Protein AF-A0A3L7VA57-F1 (afdb_monomer_lite)

Radius of gyration: 26.81 Å; chains: 1; bounding box: 32×78×50 Å

Structure (mmCIF, N/CA/C/O backbone):
data_AF-A0A3L7VA57-F1
#
_entry.id   AF-A0A3L7VA57-F1
#
loop_
_atom_site.group_PDB
_atom_site.id
_atom_site.type_symbol
_atom_site.label_atom_id
_atom_site.label_alt_id
_atom_site.label_comp_id
_atom_site.label_asym_id
_atom_site.label_entity_id
_atom_site.label_seq_id
_atom_site.pdbx_PDB_ins_code
_atom_site.Cartn_x
_atom_site.Cartn_y
_atom_site.Cartn_z
_atom_site.occupancy
_atom_site.B_iso_or_equiv
_atom_site.auth_seq_id
_atom_site.auth_comp_id
_atom_site.auth_asym_id
_atom_site.auth_atom_id
_atom_site.pdbx_PDB_model_num
ATOM 1 N N . MET A 1 1 ? 10.067 59.035 34.152 1.00 51.97 1 MET A N 1
ATOM 2 C CA . MET A 1 1 ? 8.755 58.354 34.160 1.00 51.97 1 MET A CA 1
ATOM 3 C C . MET A 1 1 ? 8.413 57.848 32.750 1.00 51.97 1 MET A C 1
ATOM 5 O O . MET A 1 1 ? 7.316 58.067 32.278 1.00 51.97 1 MET A O 1
ATOM 9 N N . LEU A 1 2 ? 9.388 57.239 32.056 1.00 53.53 2 LEU A N 1
ATOM 10 C CA . LEU A 1 2 ? 9.280 56.763 30.660 1.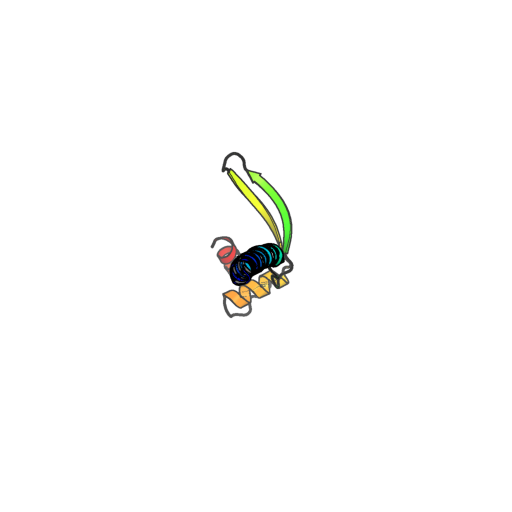00 53.53 2 LEU A CA 1
ATOM 11 C C . LEU A 1 2 ? 10.021 55.423 30.447 1.00 53.53 2 LEU A C 1
ATOM 13 O O . LEU A 1 2 ? 10.070 54.919 29.333 1.00 53.53 2 LEU A O 1
ATOM 17 N N . SER A 1 3 ? 10.643 54.857 31.494 1.00 55.38 3 SER A N 1
ATOM 18 C CA . SER A 1 3 ? 11.411 53.604 31.399 1.00 55.38 3 SER A CA 1
ATOM 19 C C . SER A 1 3 ? 10.627 52.366 31.835 1.00 55.38 3 SER A C 1
ATOM 21 O O . SER A 1 3 ? 11.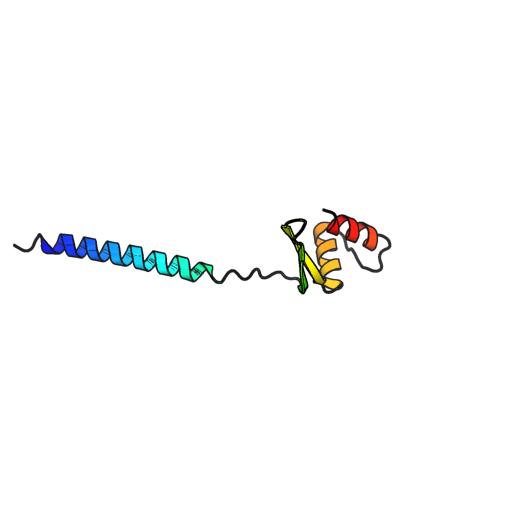188 51.279 31.806 1.00 55.38 3 SER A O 1
ATOM 23 N N . ASP A 1 4 ? 9.381 52.534 32.282 1.00 57.03 4 ASP A N 1
ATOM 24 C CA . ASP A 1 4 ? 8.566 51.442 32.828 1.00 57.03 4 ASP A CA 1
ATOM 25 C C . ASP A 1 4 ? 7.671 50.830 31.733 1.00 57.03 4 ASP A C 1
ATOM 27 O O . ASP A 1 4 ? 7.672 49.617 31.528 1.00 57.03 4 ASP A O 1
ATOM 31 N N . GLU A 1 5 ? 7.050 51.672 30.895 1.00 55.66 5 GLU A N 1
ATOM 32 C CA . GLU A 1 5 ? 6.171 51.247 29.788 1.00 55.66 5 GLU A CA 1
ATOM 33 C C . GLU A 1 5 ? 6.897 50.467 28.675 1.00 55.66 5 GLU A C 1
ATOM 35 O O . GLU A 1 5 ? 6.301 49.626 28.002 1.00 55.66 5 GLU A O 1
ATOM 40 N N . SER A 1 6 ? 8.200 50.694 28.471 1.00 56.66 6 SER A N 1
ATOM 41 C CA . SER A 1 6 ? 8.965 49.997 27.425 1.00 56.66 6 SER A CA 1
ATOM 42 C C . SER A 1 6 ? 9.197 48.516 27.741 1.00 56.66 6 SER A C 1
ATOM 44 O O . SER A 1 6 ? 9.324 47.704 26.823 1.00 56.66 6 SER A O 1
ATOM 46 N N . SER A 1 7 ? 9.211 48.149 29.026 1.00 57.38 7 SER A N 1
ATOM 47 C CA . SER A 1 7 ? 9.399 46.768 29.480 1.00 57.38 7 SER A CA 1
ATOM 48 C C . SER A 1 7 ? 8.124 45.924 29.338 1.00 57.38 7 SER A C 1
ATOM 50 O O . SER A 1 7 ? 8.192 44.757 28.943 1.00 57.38 7 SER A O 1
ATOM 52 N N . GLU A 1 8 ? 6.954 46.533 29.545 1.00 59.03 8 GLU A N 1
ATOM 53 C CA . GLU A 1 8 ? 5.651 45.878 29.390 1.00 59.03 8 GLU A CA 1
ATOM 54 C C . GLU A 1 8 ? 5.306 45.623 27.917 1.00 59.03 8 GLU A C 1
ATOM 56 O O . GLU A 1 8 ? 4.868 44.526 27.555 1.00 59.03 8 GLU A O 1
ATOM 61 N N . ILE A 1 9 ? 5.586 46.592 27.037 1.00 59.19 9 ILE A N 1
ATOM 62 C CA . ILE A 1 9 ? 5.352 46.457 25.590 1.00 59.19 9 ILE A CA 1
ATOM 63 C C . ILE A 1 9 ? 6.223 45.341 24.995 1.00 59.19 9 ILE A C 1
ATOM 65 O O . ILE A 1 9 ? 5.761 44.564 24.154 1.00 59.19 9 ILE A O 1
ATOM 69 N N . MET A 1 10 ? 7.458 45.191 25.482 1.00 56.94 10 MET A N 1
ATOM 70 C CA . MET A 1 10 ? 8.366 44.127 25.048 1.00 56.94 10 MET A CA 1
ATOM 71 C C . MET A 1 10 ? 7.880 42.733 25.498 1.00 56.94 10 MET A C 1
ATOM 73 O O . MET A 1 10 ? 8.004 41.760 24.751 1.00 56.94 10 MET A O 1
ATOM 77 N N . GLY A 1 11 ? 7.246 42.637 26.674 1.00 58.94 11 GLY A N 1
ATOM 78 C CA . GLY A 1 11 ? 6.615 41.408 27.166 1.00 58.94 11 GLY A CA 1
ATOM 79 C C . GLY A 1 11 ? 5.364 41.002 26.378 1.00 58.94 11 GLY A C 1
ATOM 80 O O . GLY A 1 11 ? 5.163 39.817 26.103 1.00 58.94 11 GLY A O 1
ATOM 81 N N . ILE A 1 12 ? 4.541 41.968 25.961 1.00 59.66 12 ILE A N 1
ATOM 82 C CA . ILE A 1 12 ? 3.337 41.723 25.147 1.00 59.66 12 ILE A CA 1
ATOM 83 C C . ILE A 1 12 ? 3.718 41.276 23.728 1.00 59.66 12 ILE A C 1
ATOM 85 O O . ILE A 1 12 ? 3.158 40.299 23.227 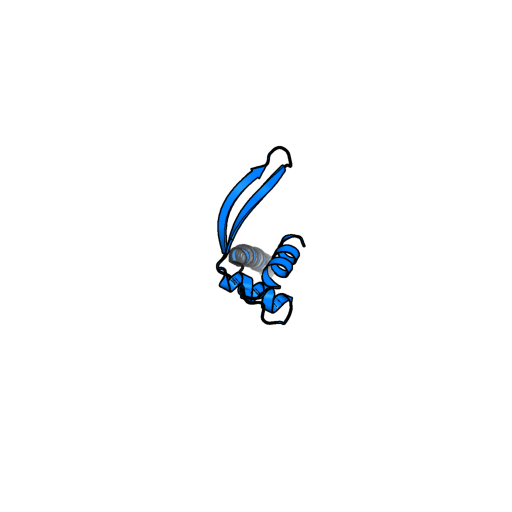1.00 59.66 12 ILE A O 1
ATOM 89 N N . ALA A 1 13 ? 4.716 41.915 23.109 1.00 57.44 13 ALA A N 1
ATOM 90 C CA . ALA A 1 13 ? 5.200 41.542 21.778 1.00 57.44 13 ALA A CA 1
ATOM 91 C C . ALA A 1 13 ? 5.735 40.099 21.738 1.00 57.44 13 ALA A C 1
ATOM 93 O O . ALA A 1 13 ? 5.417 39.336 20.824 1.00 57.44 13 ALA A O 1
ATOM 94 N N . ASN A 1 14 ? 6.471 39.686 22.775 1.00 56.88 14 ASN A N 1
ATOM 95 C CA . ASN A 1 14 ? 7.004 38.329 22.869 1.00 56.88 14 ASN A CA 1
ATOM 96 C C . ASN A 1 14 ? 5.884 37.277 23.035 1.00 56.88 14 ASN A C 1
ATOM 98 O O . ASN A 1 14 ? 5.945 36.196 22.454 1.00 56.88 14 ASN A O 1
ATOM 102 N N . ARG A 1 15 ? 4.805 37.612 23.760 1.00 56.53 15 ARG A N 1
ATOM 103 C CA . ARG A 1 15 ? 3.635 36.728 23.936 1.00 56.53 15 ARG A CA 1
ATOM 104 C C . ARG A 1 15 ? 2.821 36.578 22.648 1.00 56.53 15 ARG A C 1
ATOM 106 O O . ARG A 1 15 ? 2.406 35.467 22.334 1.00 56.53 15 ARG A O 1
ATOM 113 N N . ILE A 1 16 ? 2.635 37.653 21.879 1.00 59.28 16 ILE A N 1
ATOM 114 C CA . ILE A 1 16 ? 1.910 37.610 20.595 1.00 59.28 16 ILE A CA 1
ATOM 115 C C . ILE A 1 16 ? 2.664 36.752 19.568 1.00 59.28 16 ILE A C 1
ATOM 117 O O . ILE A 1 16 ? 2.044 35.925 18.899 1.00 59.28 16 ILE A O 1
ATOM 121 N N . CYS A 1 17 ? 3.995 36.869 19.493 1.00 58.03 17 CYS A N 1
ATOM 122 C CA . CYS A 1 17 ? 4.814 36.019 18.623 1.00 58.03 17 CYS A CA 1
ATOM 123 C C . CYS A 1 17 ? 4.740 34.532 19.012 1.00 58.03 17 CYS A C 1
ATOM 125 O O . CYS A 1 17 ? 4.642 33.675 18.133 1.00 58.03 17 CYS A O 1
ATOM 127 N N . PHE A 1 18 ? 4.723 34.218 20.312 1.00 58.47 18 PHE A N 1
ATOM 128 C CA . PHE A 1 18 ? 4.620 32.837 20.795 1.00 58.47 18 PHE A CA 1
ATOM 129 C C . PHE A 1 18 ? 3.263 32.187 20.483 1.00 58.47 18 PHE A C 1
ATOM 131 O O . PHE A 1 18 ? 3.222 31.059 19.991 1.00 58.47 18 PHE A O 1
ATOM 138 N N . PHE A 1 19 ? 2.151 32.889 20.722 1.00 56.59 19 PHE A N 1
ATOM 139 C CA . PHE A 1 19 ? 0.815 32.348 20.437 1.00 56.59 19 PHE A CA 1
ATOM 140 C C . PHE A 1 19 ? 0.494 32.320 18.937 1.00 56.59 19 PHE A C 1
ATOM 142 O O . PHE A 1 19 ? -0.139 31.373 18.468 1.00 56.59 19 PHE A O 1
ATOM 149 N N . GLY A 1 20 ? 0.976 33.302 18.169 1.00 59.12 20 GLY A N 1
ATOM 150 C CA . GLY A 1 20 ? 0.856 33.303 16.712 1.00 59.12 20 GLY A CA 1
ATOM 151 C C . GLY A 1 20 ? 1.597 32.128 16.070 1.00 59.12 20 GLY A C 1
ATOM 152 O O . GLY A 1 20 ? 1.024 31.428 15.240 1.00 59.12 20 GLY A O 1
ATOM 153 N N . GLY A 1 21 ? 2.835 31.852 16.496 1.00 60.06 21 GLY A N 1
ATOM 154 C CA . GLY A 1 21 ? 3.634 30.741 15.965 1.00 60.06 21 GLY A CA 1
ATOM 155 C C . GLY A 1 21 ? 3.015 29.360 16.216 1.00 60.06 21 GLY A C 1
ATOM 156 O O . GLY A 1 21 ? 2.986 28.524 15.315 1.00 60.06 21 GLY A O 1
ATOM 157 N N . LEU A 1 22 ? 2.451 29.135 17.407 1.00 60.97 22 LEU A N 1
ATOM 158 C CA . LEU A 1 22 ? 1.788 27.872 17.764 1.00 60.97 22 LEU A CA 1
ATOM 159 C C . LEU A 1 22 ? 0.537 27.593 16.918 1.00 60.97 22 LEU A C 1
ATOM 161 O O . LEU A 1 22 ? 0.302 26.448 16.530 1.00 60.97 22 LEU A O 1
ATOM 165 N N . LEU A 1 23 ? -0.232 28.633 16.580 1.00 60.47 23 LEU A N 1
ATOM 166 C CA . LEU A 1 23 ? -1.413 28.501 15.725 1.00 60.47 23 LEU A CA 1
ATOM 167 C C . LEU A 1 23 ? -1.039 28.092 14.288 1.00 60.47 23 LEU A C 1
ATOM 169 O O . LEU A 1 23 ? -1.721 27.260 13.690 1.00 60.47 23 LEU A O 1
ATOM 173 N N . TRP A 1 24 ? 0.073 28.608 13.756 1.00 59.25 24 TRP A N 1
ATOM 174 C CA . TRP A 1 24 ? 0.583 28.222 12.434 1.00 59.25 24 TRP A CA 1
ATOM 175 C C . TRP A 1 24 ? 1.108 26.780 12.389 1.00 59.25 24 TRP A C 1
ATOM 177 O O . TRP A 1 24 ? 0.894 26.090 11.394 1.00 59.25 24 TRP A O 1
ATOM 187 N N . ILE A 1 25 ? 1.732 26.288 13.467 1.00 62.09 25 ILE A N 1
ATOM 188 C CA . ILE A 1 25 ? 2.198 24.891 13.555 1.00 62.09 25 ILE A CA 1
ATOM 189 C C . ILE A 1 25 ? 1.010 23.917 13.590 1.00 62.09 25 ILE A C 1
ATOM 191 O O . ILE A 1 25 ? 1.028 22.902 12.895 1.00 62.09 25 ILE A O 1
ATOM 195 N N . ALA A 1 26 ? -0.046 24.241 14.344 1.00 60.34 26 ALA A N 1
ATOM 196 C CA . ALA A 1 26 ? -1.249 23.410 14.412 1.00 60.34 26 ALA A CA 1
ATOM 197 C C . ALA A 1 26 ? -2.004 23.354 13.070 1.00 60.34 26 ALA A C 1
ATOM 199 O O . ALA A 1 26 ? -2.490 22.294 12.680 1.00 60.34 26 ALA A O 1
ATOM 200 N N . LEU A 1 27 ? -2.064 24.471 12.335 1.00 58.91 27 LEU A N 1
ATOM 201 C CA . LEU A 1 27 ? -2.694 24.529 11.010 1.00 58.91 27 LEU A CA 1
ATOM 202 C C . LEU A 1 27 ? -1.856 23.847 9.915 1.00 58.91 27 LEU A C 1
ATOM 204 O O . LEU A 1 27 ? -2.424 23.295 8.974 1.00 58.91 27 LEU A O 1
ATOM 208 N N . GLY A 1 28 ? -0.525 23.831 10.041 1.00 57.97 28 GLY A N 1
ATOM 209 C CA . GLY A 1 28 ? 0.368 23.173 9.082 1.00 57.97 28 GLY A CA 1
ATOM 210 C C . GLY A 1 28 ? 0.293 21.640 9.090 1.00 57.97 28 GLY A C 1
ATOM 211 O O . GLY A 1 28 ? 0.631 21.009 8.091 1.00 57.97 28 GLY A O 1
ATOM 212 N N . TRP A 1 29 ? -0.181 21.027 10.180 1.00 56.16 29 TRP A N 1
ATOM 213 C CA . TRP A 1 29 ? -0.212 19.564 10.323 1.00 56.16 29 TRP A CA 1
ATOM 214 C C . TRP A 1 29 ? -1.416 18.892 9.641 1.00 56.16 29 TRP A C 1
ATOM 216 O O . TRP A 1 29 ? -1.429 17.679 9.443 1.00 56.16 29 TRP A O 1
ATOM 226 N N . VAL A 1 30 ? -2.433 19.658 9.237 1.00 58.44 30 VAL A N 1
ATOM 227 C CA . VAL A 1 30 ? -3.691 19.106 8.692 1.00 58.44 30 VAL A CA 1
ATOM 228 C C . VAL A 1 30 ? -3.534 18.563 7.255 1.00 58.44 30 VAL A C 1
ATOM 230 O O . VAL A 1 30 ? -4.427 17.897 6.743 1.00 58.44 30 VAL A O 1
ATOM 233 N N . GLY A 1 31 ? -2.393 18.794 6.597 1.00 53.56 31 GLY A N 1
ATOM 234 C CA . GLY A 1 31 ? -2.212 18.526 5.164 1.00 53.56 31 GLY A CA 1
ATOM 235 C C . GLY A 1 31 ? -1.341 17.331 4.776 1.00 53.56 31 GLY A C 1
ATOM 236 O O . GLY A 1 31 ? -1.067 17.175 3.588 1.00 53.56 31 GLY A O 1
ATOM 237 N N . ALA A 1 32 ? -0.877 16.498 5.712 1.00 57.25 32 ALA A N 1
ATOM 238 C CA . ALA A 1 32 ? -0.060 15.328 5.377 1.00 57.25 32 ALA A CA 1
ATOM 239 C C . ALA A 1 32 ? -0.931 14.192 4.810 1.00 57.25 32 ALA A C 1
ATOM 241 O O . ALA A 1 32 ? -1.132 13.151 5.433 1.00 57.25 32 ALA A O 1
ATOM 242 N N . GLN A 1 33 ? -1.485 14.404 3.618 1.00 57.56 33 GLN A N 1
ATOM 243 C CA . GLN A 1 33 ? -2.087 13.337 2.840 1.00 57.56 33 GLN A CA 1
ATOM 244 C C . GLN A 1 33 ? -0.945 12.419 2.396 1.00 57.56 33 GLN A C 1
ATOM 246 O O . GLN A 1 33 ? -0.059 12.834 1.648 1.00 57.56 33 GLN A O 1
ATOM 251 N N . ALA A 1 34 ? -0.923 11.191 2.915 1.00 58.97 34 ALA A N 1
ATOM 252 C CA . ALA A 1 34 ? 0.038 10.182 2.503 1.00 58.97 34 ALA A CA 1
ATOM 253 C C . ALA A 1 34 ? -0.169 9.895 1.008 1.00 58.97 34 ALA A C 1
ATOM 255 O O . ALA A 1 34 ? -1.084 9.171 0.622 1.00 58.97 34 ALA A O 1
ATOM 256 N N . SER A 1 35 ? 0.649 10.521 0.163 1.00 60.22 35 SER A N 1
ATOM 257 C CA . SER A 1 35 ? 0.693 10.237 -1.267 1.00 60.22 35 SER A CA 1
ATOM 258 C C . SER A 1 35 ? 1.354 8.876 -1.442 1.00 60.22 35 SER A C 1
ATOM 260 O O . SER A 1 35 ? 2.580 8.768 -1.461 1.00 60.22 35 SER A O 1
ATOM 262 N N . HIS A 1 36 ? 0.551 7.814 -1.476 1.00 59.56 36 HIS A N 1
ATOM 263 C CA . HIS A 1 36 ? 1.042 6.501 -1.864 1.00 59.56 36 HIS A CA 1
ATOM 264 C C . HIS A 1 36 ? 1.005 6.393 -3.399 1.00 59.56 36 HIS A C 1
ATOM 266 O O . HIS A 1 36 ? 0.006 6.775 -4.012 1.00 59.56 36 HIS A O 1
ATOM 272 N N . PRO A 1 37 ? 2.054 5.861 -4.052 1.00 65.25 37 PRO A N 1
ATOM 273 C CA . PRO A 1 37 ? 2.115 5.773 -5.516 1.00 65.25 37 PRO A CA 1
ATOM 274 C C . PRO A 1 37 ? 1.148 4.731 -6.108 1.00 65.25 37 PRO A C 1
ATOM 276 O O . PRO A 1 37 ? 1.080 4.577 -7.324 1.00 65.25 37 PRO A O 1
ATOM 279 N N . PHE A 1 38 ? 0.416 4.006 -5.260 1.00 68.50 38 PHE A N 1
ATOM 280 C CA . PHE A 1 38 ? -0.474 2.916 -5.646 1.00 68.50 38 PHE A CA 1
ATOM 281 C C . PHE A 1 38 ? -1.929 3.382 -5.753 1.00 68.50 38 PHE A C 1
ATOM 283 O O . PHE A 1 38 ? -2.394 4.198 -4.964 1.00 68.50 38 PHE A O 1
ATOM 290 N N . HIS A 1 39 ? -2.699 2.833 -6.681 1.00 71.94 39 HIS A N 1
ATOM 291 C CA . HIS A 1 39 ? -4.138 3.053 -6.766 1.00 71.94 39 HIS A CA 1
ATOM 292 C C . HIS A 1 39 ? -4.838 2.049 -5.849 1.00 71.94 39 HIS A C 1
ATOM 294 O O . HIS A 1 39 ? -5.183 0.932 -6.245 1.00 71.94 39 HIS A O 1
ATOM 300 N N . VAL A 1 40 ? -5.035 2.454 -4.594 1.00 67.12 40 VAL A N 1
ATOM 301 C CA . VAL A 1 40 ? -5.791 1.682 -3.603 1.00 67.12 40 VAL A CA 1
ATOM 302 C C . VAL A 1 40 ? -7.166 2.314 -3.425 1.00 67.12 40 VAL A C 1
ATOM 304 O O . VAL A 1 40 ? -7.292 3.503 -3.143 1.00 67.12 40 VAL A O 1
ATOM 307 N N . CYS A 1 41 ? -8.214 1.510 -3.568 1.00 70.06 41 CYS A N 1
ATOM 308 C CA . CYS A 1 41 ? -9.574 1.886 -3.208 1.00 70.06 41 CYS A CA 1
ATOM 309 C C . CYS A 1 41 ? -10.008 1.062 -1.995 1.00 70.06 41 CYS A C 1
ATOM 311 O O . CYS A 1 41 ? -9.993 -0.169 -2.043 1.00 70.06 41 CYS A O 1
ATOM 313 N N . ILE A 1 42 ? -10.446 1.719 -0.917 1.00 67.81 42 ILE A N 1
ATOM 314 C CA . ILE A 1 42 ? -11.123 1.017 0.180 1.00 67.81 42 ILE A CA 1
ATOM 315 C C . ILE A 1 42 ? -12.475 0.550 -0.355 1.00 67.81 42 ILE A C 1
ATOM 317 O O . ILE A 1 42 ? -13.326 1.361 -0.712 1.00 67.81 42 ILE A O 1
ATOM 321 N N . GLY A 1 43 ? -12.647 -0.765 -0.464 1.00 69.38 43 GLY A N 1
ATOM 322 C CA . GLY A 1 43 ? -13.875 -1.365 -0.961 1.00 69.38 43 GLY A CA 1
ATOM 323 C C . GLY A 1 43 ? -14.968 -1.322 0.098 1.00 69.38 43 GLY A C 1
ATOM 324 O O . GLY A 1 43 ? -16.069 -0.855 -0.183 1.00 69.38 43 GLY A O 1
ATOM 325 N N . GLN A 1 44 ? -14.664 -1.817 1.302 1.00 78.31 44 GLN A N 1
ATOM 326 C CA . GLN A 1 44 ? -15.594 -1.917 2.433 1.00 78.31 44 GLN A CA 1
ATOM 327 C C . GLN A 1 44 ? -14.819 -1.945 3.758 1.00 78.31 44 GLN A C 1
ATOM 329 O O . GLN A 1 44 ? -13.709 -2.465 3.810 1.00 78.31 44 GLN A O 1
ATOM 334 N N . MET A 1 45 ? -15.407 -1.418 4.830 1.00 88.06 45 MET A N 1
ATOM 335 C CA . MET A 1 45 ? -14.859 -1.476 6.188 1.00 88.06 45 MET A CA 1
ATOM 336 C C . MET A 1 45 ? -15.969 -1.893 7.149 1.00 88.06 45 MET A C 1
ATOM 338 O O . MET A 1 45 ? -17.080 -1.365 7.077 1.00 88.06 45 MET A O 1
ATOM 342 N N . ARG A 1 46 ? -15.685 -2.847 8.034 1.00 91.25 46 ARG A N 1
ATOM 343 C CA . ARG A 1 46 ? -16.633 -3.368 9.020 1.00 91.25 46 ARG A CA 1
ATOM 344 C C . ARG A 1 46 ? -15.980 -3.412 10.393 1.00 91.25 46 ARG A C 1
ATOM 346 O O . ARG A 1 46 ? -14.854 -3.869 10.531 1.00 91.25 46 ARG A O 1
ATOM 353 N N . HIS A 1 47 ? -16.699 -2.957 11.413 1.00 92.00 47 HIS A N 1
ATOM 354 C CA . HIS A 1 47 ? -16.281 -3.160 12.796 1.00 92.00 47 HIS A CA 1
ATOM 355 C C . HIS A 1 47 ? -16.719 -4.546 13.270 1.00 92.00 47 HIS A C 1
ATOM 357 O O . HIS A 1 47 ? -17.904 -4.887 13.172 1.00 92.00 47 HIS A O 1
ATOM 363 N N . ASN A 1 48 ? -15.782 -5.319 13.807 1.00 92.44 48 ASN A N 1
ATOM 364 C CA . ASN A 1 48 ? -16.051 -6.566 14.496 1.00 92.44 48 ASN A CA 1
ATOM 365 C C . ASN A 1 48 ? -16.102 -6.290 16.005 1.00 92.44 48 ASN A C 1
ATOM 367 O O . ASN A 1 48 ? -15.088 -6.040 16.650 1.00 92.44 48 ASN A O 1
ATOM 371 N N . ALA A 1 49 ? -17.313 -6.297 16.566 1.00 92.50 49 ALA A N 1
ATOM 372 C CA . ALA A 1 49 ? -17.535 -5.968 17.972 1.00 92.50 49 ALA A CA 1
ATOM 373 C C . ALA A 1 49 ? -17.064 -7.065 18.943 1.00 92.50 49 ALA A C 1
ATOM 375 O O . ALA A 1 49 ? -16.874 -6.776 20.119 1.00 92.50 49 ALA A O 1
ATOM 376 N N . GLU A 1 50 ? -16.889 -8.300 18.467 1.00 93.19 50 GLU A N 1
ATOM 377 C CA . GLU A 1 50 ? -16.436 -9.425 19.288 1.00 93.19 50 GLU A CA 1
ATOM 378 C C . GLU A 1 50 ? -14.922 -9.366 19.514 1.00 93.19 50 GLU A C 1
ATOM 380 O O . GLU A 1 50 ? -14.457 -9.503 20.643 1.00 93.19 50 GLU A O 1
ATOM 385 N N . SER A 1 51 ? -14.154 -9.088 18.458 1.00 91.25 51 SER A N 1
ATOM 386 C CA . SER A 1 51 ? -12.699 -8.903 18.535 1.00 91.25 51 SER A CA 1
ATOM 387 C C . SER A 1 51 ? -12.278 -7.467 18.867 1.00 91.25 51 SER A C 1
ATOM 389 O O . SER A 1 51 ? -11.116 -7.233 19.193 1.00 91.25 51 SER A O 1
ATOM 391 N N . GLY A 1 52 ? -13.188 -6.494 18.758 1.00 92.06 52 GLY A N 1
ATOM 392 C CA . GLY A 1 52 ? -12.878 -5.068 18.898 1.00 92.06 52 GLY A CA 1
ATOM 393 C C . GLY A 1 52 ? -11.976 -4.529 17.783 1.00 92.06 52 GLY A C 1
ATOM 394 O O . GLY A 1 52 ? -11.267 -3.544 17.989 1.00 92.06 52 GLY A O 1
ATOM 395 N N . THR A 1 53 ? -11.959 -5.184 16.618 1.00 91.12 53 THR A N 1
ATOM 396 C CA . THR A 1 53 ? -11.087 -4.830 15.490 1.00 91.12 53 THR A CA 1
ATOM 397 C C . THR A 1 53 ? -11.881 -4.313 14.297 1.00 91.12 53 THR A C 1
ATOM 399 O O . THR A 1 53 ? -13.070 -4.587 14.128 1.00 91.12 53 THR A O 1
ATOM 402 N N . TRP A 1 54 ? -11.212 -3.543 13.441 1.00 87.75 54 TRP A N 1
ATOM 403 C CA . TRP A 1 54 ? -11.756 -3.147 12.148 1.00 87.75 54 TRP A CA 1
ATOM 404 C C . TRP A 1 54 ? -11.236 -4.068 11.056 1.00 87.75 54 TRP A C 1
ATOM 406 O O . TRP A 1 54 ? -10.031 -4.239 10.893 1.00 87.75 54 TRP A O 1
ATOM 416 N N . GLU A 1 55 ? -12.158 -4.617 10.284 1.00 87.50 55 GLU A N 1
ATOM 417 C CA . GLU A 1 55 ? -11.875 -5.406 9.097 1.00 87.50 55 GLU A CA 1
ATOM 418 C C . GLU A 1 55 ? -12.026 -4.501 7.875 1.00 87.50 55 GLU A C 1
ATOM 420 O O . GLU A 1 55 ? -13.068 -3.867 7.678 1.00 87.50 55 GLU A O 1
ATOM 425 N N . VAL A 1 56 ? -10.978 -4.413 7.056 1.00 83.94 56 VAL A N 1
ATOM 426 C CA . VAL A 1 56 ? -10.942 -3.539 5.879 1.00 83.94 56 VAL A CA 1
ATOM 427 C C . VAL A 1 56 ? -10.697 -4.385 4.639 1.00 83.94 56 VAL A C 1
ATOM 429 O O . VAL A 1 56 ?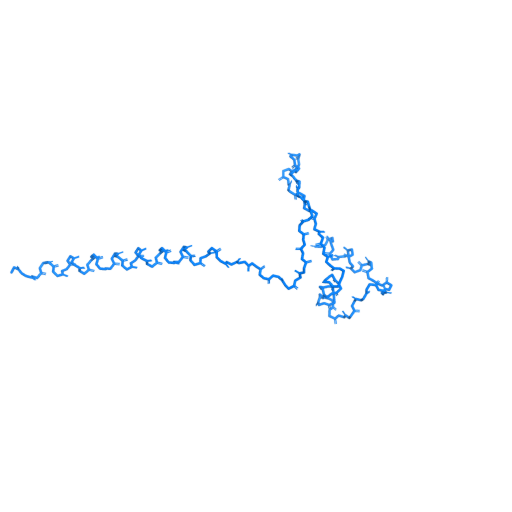 -9.705 -5.098 4.541 1.00 83.94 56 VAL A O 1
ATOM 432 N N . SER A 1 57 ? -11.597 -4.284 3.665 1.00 82.00 57 SER A N 1
ATOM 433 C CA . SER A 1 57 ? -11.411 -4.838 2.330 1.00 82.00 57 SER A CA 1
ATOM 434 C C . SER A 1 57 ? -10.837 -3.759 1.421 1.00 82.00 57 SER A C 1
ATOM 436 O O . SER A 1 57 ? -11.476 -2.733 1.166 1.00 82.00 57 SER A O 1
ATOM 438 N N . LEU A 1 58 ? -9.626 -3.999 0.927 1.00 79.81 58 LEU A N 1
ATOM 439 C CA . LEU A 1 58 ? -8.928 -3.125 -0.009 1.00 79.81 58 LEU A CA 1
ATOM 440 C C . LEU A 1 58 ? -8.997 -3.717 -1.417 1.00 79.81 58 LEU A C 1
ATOM 442 O O . LEU A 1 58 ? -8.795 -4.912 -1.621 1.00 79.81 58 LEU A O 1
ATOM 446 N N . ARG A 1 59 ? -9.277 -2.867 -2.403 1.00 81.31 59 ARG A N 1
ATOM 447 C CA . ARG A 1 59 ? -9.128 -3.183 -3.822 1.00 81.31 59 ARG A CA 1
ATOM 448 C C . ARG A 1 59 ? -7.906 -2.448 -4.337 1.00 81.31 59 ARG A C 1
ATOM 450 O O . ARG A 1 59 ? -7.802 -1.236 -4.176 1.00 81.31 59 ARG A O 1
ATOM 457 N N . MET A 1 60 ? -7.011 -3.180 -4.977 1.00 78.50 60 MET A N 1
ATOM 458 C CA . MET A 1 60 ? -5.827 -2.627 -5.622 1.00 78.50 60 MET A CA 1
ATOM 459 C C . MET A 1 60 ? -5.813 -3.008 -7.092 1.00 78.50 60 MET A C 1
ATOM 461 O O . MET A 1 60 ? -6.318 -4.065 -7.480 1.00 78.50 60 MET A O 1
ATOM 465 N N . HIS A 1 61 ? -5.247 -2.131 -7.914 1.00 82.25 61 HIS A N 1
ATOM 466 C CA . HIS A 1 61 ? -5.029 -2.455 -9.310 1.00 82.25 61 HIS A CA 1
ATOM 467 C C . HIS A 1 61 ? -3.965 -3.569 -9.419 1.00 82.25 61 HIS A C 1
ATOM 469 O O . HIS A 1 61 ? -2.923 -3.460 -8.774 1.00 82.25 61 HIS A O 1
ATOM 475 N N . PRO A 1 62 ? -4.159 -4.621 -10.239 1.00 79.81 62 PRO A N 1
ATOM 476 C CA . PRO A 1 62 ? -3.209 -5.738 -10.328 1.00 79.81 62 PRO A CA 1
ATOM 477 C C . PRO A 1 62 ? -1.771 -5.314 -10.651 1.00 79.81 62 PRO A C 1
ATOM 479 O O . PRO A 1 62 ? -0.831 -5.839 -10.070 1.00 79.81 62 PRO A O 1
ATOM 482 N N . ARG A 1 63 ? -1.604 -4.303 -11.514 1.00 82.94 63 ARG A N 1
ATOM 483 C CA . ARG A 1 63 ? -0.286 -3.725 -11.831 1.00 82.94 63 ARG A CA 1
ATOM 484 C C . ARG A 1 63 ? 0.410 -3.124 -10.607 1.00 82.94 63 ARG A C 1
ATOM 486 O O . ARG A 1 63 ? 1.625 -3.195 -10.503 1.00 82.94 63 ARG A O 1
ATOM 493 N N . ASP A 1 64 ? -0.346 -2.529 -9.691 1.00 81.50 64 ASP A N 1
ATOM 494 C CA . ASP A 1 64 ? 0.236 -1.908 -8.501 1.00 81.50 64 ASP A CA 1
ATOM 495 C C . ASP A 1 64 ? 0.720 -2.974 -7.517 1.00 81.50 64 ASP A C 1
ATOM 497 O O . ASP A 1 64 ? 1.753 -2.789 -6.879 1.00 81.50 64 ASP A O 1
ATOM 501 N N . LEU A 1 65 ? 0.030 -4.120 -7.462 1.00 81.00 65 LEU A N 1
ATOM 502 C CA . LEU A 1 65 ? 0.491 -5.292 -6.722 1.00 81.00 65 LEU A CA 1
ATOM 503 C C . LEU A 1 65 ? 1.775 -5.871 -7.333 1.00 81.00 65 LEU A C 1
ATOM 505 O O . LEU A 1 65 ? 2.727 -6.118 -6.607 1.00 81.00 65 LEU A O 1
ATOM 509 N N . GLU A 1 66 ? 1.838 -6.038 -8.656 1.00 83.88 66 GLU A N 1
ATOM 510 C CA . GLU A 1 66 ? 3.057 -6.491 -9.350 1.00 83.88 66 GLU A CA 1
ATOM 511 C C . GLU A 1 66 ? 4.247 -5.563 -9.085 1.00 83.88 66 GLU A C 1
ATOM 513 O O . GLU A 1 66 ? 5.349 -6.035 -8.807 1.00 83.88 66 GLU A O 1
ATOM 518 N N . LEU A 1 67 ? 4.029 -4.245 -9.129 1.00 82.88 67 LEU A N 1
ATOM 519 C CA . LEU A 1 67 ? 5.059 -3.253 -8.823 1.00 82.88 67 LEU A CA 1
ATOM 520 C C . LEU A 1 67 ? 5.505 -3.327 -7.361 1.00 82.88 67 LEU A C 1
ATOM 522 O O . LEU A 1 67 ? 6.706 -3.329 -7.105 1.00 82.88 67 LEU A O 1
ATOM 526 N N . ALA A 1 68 ? 4.566 -3.420 -6.415 1.00 81.12 68 ALA A N 1
ATOM 527 C CA . ALA A 1 68 ? 4.883 -3.528 -4.994 1.00 81.12 68 ALA A CA 1
ATOM 528 C C . ALA A 1 68 ? 5.678 -4.807 -4.683 1.00 81.12 68 ALA A C 1
ATOM 530 O O . ALA A 1 68 ? 6.697 -4.749 -3.997 1.00 81.12 68 ALA A O 1
ATOM 531 N N . LEU A 1 69 ? 5.259 -5.947 -5.243 1.00 81.94 69 LEU A N 1
ATOM 532 C CA . LEU A 1 69 ? 5.960 -7.222 -5.088 1.00 81.94 69 LEU A CA 1
ATOM 533 C C . LEU A 1 69 ? 7.336 -7.192 -5.755 1.00 81.94 69 LEU A C 1
ATOM 535 O O . LEU A 1 69 ? 8.316 -7.646 -5.167 1.00 81.94 69 LEU A O 1
ATOM 539 N N . SER A 1 70 ? 7.434 -6.615 -6.953 1.00 83.81 70 SER A N 1
ATOM 540 C CA . SER A 1 70 ? 8.714 -6.502 -7.651 1.00 83.81 70 SER A CA 1
ATOM 541 C C . SER A 1 70 ? 9.702 -5.618 -6.889 1.00 83.81 70 SER A C 1
ATOM 543 O O . SER A 1 70 ? 10.886 -5.940 -6.796 1.00 83.81 70 SER A O 1
ATOM 545 N N . ASP A 1 71 ? 9.228 -4.515 -6.303 1.00 83.19 71 ASP A N 1
ATOM 546 C CA . ASP A 1 71 ? 10.080 -3.624 -5.517 1.00 83.19 71 ASP A CA 1
ATOM 547 C C . ASP A 1 71 ? 10.503 -4.253 -4.182 1.00 83.19 71 ASP A C 1
ATOM 549 O O . ASP A 1 71 ? 11.649 -4.083 -3.761 1.00 83.19 71 ASP A O 1
ATOM 553 N N . LEU A 1 72 ? 9.627 -5.031 -3.540 1.00 81.38 72 LEU A N 1
ATOM 554 C CA . LEU A 1 72 ? 9.953 -5.754 -2.310 1.00 81.38 72 LEU A CA 1
ATOM 555 C C . LEU A 1 72 ? 11.012 -6.840 -2.546 1.00 81.38 72 LEU A C 1
ATOM 557 O O . LEU A 1 72 ? 11.988 -6.924 -1.802 1.00 81.38 72 LEU A O 1
ATOM 561 N N . HIS A 1 73 ? 10.838 -7.647 -3.595 1.00 81.75 73 HIS A N 1
ATOM 562 C CA . HIS A 1 73 ? 11.708 -8.789 -3.892 1.00 81.75 73 HIS A CA 1
ATOM 563 C C . HIS A 1 73 ? 12.922 -8.438 -4.760 1.00 81.75 73 HIS A C 1
ATOM 565 O O . HIS A 1 73 ? 13.797 -9.279 -4.942 1.00 81.75 73 HIS A O 1
ATOM 571 N N . LYS A 1 74 ? 13.004 -7.200 -5.270 1.00 83.38 74 LYS A N 1
ATOM 572 C CA . LYS A 1 74 ? 14.061 -6.718 -6.182 1.00 83.38 74 LYS A CA 1
ATOM 573 C C . LYS A 1 74 ? 14.203 -7.553 -7.462 1.00 83.38 74 LYS A C 1
ATOM 575 O O . LYS A 1 74 ? 15.240 -7.515 -8.122 1.00 83.38 74 LYS A O 1
ATOM 580 N N . GLU A 1 75 ? 13.135 -8.242 -7.845 1.00 81.44 75 GLU A N 1
ATOM 581 C CA . GLU A 1 75 ? 13.029 -9.081 -9.036 1.00 81.44 75 GLU A CA 1
ATOM 582 C C . GLU A 1 75 ? 11.721 -8.763 -9.767 1.00 81.44 75 GLU A C 1
ATOM 584 O O . GLU A 1 75 ? 10.782 -8.247 -9.170 1.00 81.44 75 GLU A O 1
ATOM 589 N N . SER A 1 76 ? 11.638 -9.043 -11.069 1.00 80.88 76 SER A N 1
ATOM 590 C CA . SER A 1 76 ? 10.397 -8.808 -11.815 1.00 80.88 76 SER A CA 1
ATOM 591 C C . SER A 1 76 ? 9.373 -9.893 -11.478 1.00 80.88 76 SER A C 1
ATOM 593 O O . SER A 1 76 ? 9.521 -11.044 -11.887 1.00 80.88 76 SER A O 1
ATOM 595 N N . VAL A 1 77 ? 8.327 -9.516 -10.743 1.00 80.25 77 VAL A N 1
ATOM 596 C CA . VAL A 1 77 ? 7.228 -10.402 -10.352 1.00 80.25 77 VAL A CA 1
ATOM 597 C C . VAL A 1 77 ? 5.998 -10.049 -11.188 1.00 80.25 77 VAL A C 1
ATOM 599 O O . VAL A 1 77 ? 5.260 -9.117 -10.877 1.00 80.25 77 VAL A O 1
ATOM 602 N N . ALA A 1 78 ? 5.794 -10.791 -12.277 1.00 81.44 78 ALA A N 1
ATOM 603 C CA . ALA A 1 78 ? 4.624 -10.656 -13.145 1.00 81.44 78 ALA A CA 1
ATOM 604 C C . ALA A 1 78 ? 3.526 -11.642 -12.734 1.00 81.44 78 ALA A C 1
ATOM 606 O O . ALA A 1 78 ? 3.829 -12.756 -12.292 1.00 81.44 78 ALA A O 1
ATOM 607 N N . ARG A 1 79 ? 2.253 -11.281 -12.923 1.00 75.81 79 ARG A N 1
ATOM 608 C CA . ARG A 1 79 ? 1.121 -12.168 -12.620 1.00 75.81 79 ARG A CA 1
ATOM 609 C C . ARG A 1 79 ? 1.157 -13.488 -13.385 1.00 75.81 79 ARG A C 1
ATOM 611 O O . ARG A 1 79 ? 0.669 -14.493 -12.876 1.00 75.81 79 ARG A O 1
ATOM 618 N N . GLU A 1 80 ? 1.715 -13.499 -14.590 1.00 80.06 80 GLU A N 1
ATOM 619 C CA . GLU A 1 80 ? 1.843 -14.711 -15.400 1.00 80.06 80 GLU A CA 1
ATOM 620 C C . GLU A 1 80 ? 2.951 -15.655 -14.905 1.00 80.06 80 GLU A C 1
ATOM 622 O O . GLU A 1 80 ? 3.078 -16.766 -15.418 1.00 80.06 80 GLU A O 1
ATOM 627 N N . SER A 1 81 ? 3.757 -15.243 -13.921 1.00 79.88 81 SER A N 1
ATOM 628 C CA . SER A 1 81 ? 4.806 -16.093 -13.359 1.00 79.88 81 SER A CA 1
ATOM 629 C C . SER A 1 81 ? 4.230 -17.177 -12.444 1.00 79.88 81 SER A C 1
ATOM 631 O O . SER A 1 81 ? 3.332 -16.930 -11.638 1.00 79.88 81 SER A O 1
ATOM 633 N N . GLU A 1 82 ? 4.801 -18.382 -12.508 1.00 77.75 82 GLU A N 1
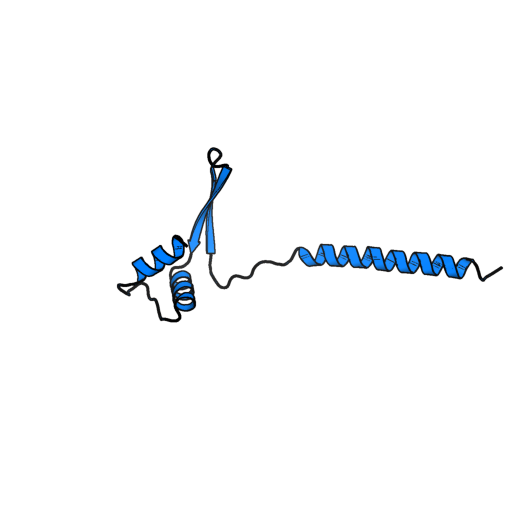ATOM 634 C CA . GLU A 1 82 ? 4.409 -19.513 -11.649 1.00 77.75 82 GLU A CA 1
ATOM 635 C C . GLU A 1 82 ? 4.562 -19.196 -10.150 1.00 77.75 82 GLU A C 1
ATOM 637 O O . GLU A 1 82 ? 3.828 -19.718 -9.312 1.00 77.75 82 GLU A O 1
ATOM 642 N N . ASN A 1 83 ? 5.480 -18.286 -9.814 1.00 76.62 83 ASN A N 1
ATOM 643 C CA . ASN A 1 83 ? 5.794 -17.907 -8.439 1.00 76.62 83 ASN A CA 1
ATOM 644 C C . ASN A 1 83 ? 4.906 -16.783 -7.885 1.00 76.62 83 ASN A C 1
ATOM 646 O O . ASN A 1 83 ? 4.941 -16.537 -6.679 1.00 76.62 83 ASN A O 1
ATOM 650 N N . PHE A 1 84 ? 4.089 -16.126 -8.718 1.00 77.94 84 PHE A N 1
ATOM 651 C CA . PHE A 1 84 ? 3.298 -14.961 -8.312 1.00 77.94 84 PHE A CA 1
ATOM 652 C C . PHE A 1 84 ? 2.390 -15.253 -7.116 1.00 77.94 84 PHE A C 1
ATOM 654 O O . PHE A 1 84 ? 2.376 -14.502 -6.147 1.00 77.94 84 PHE A O 1
ATOM 661 N N . SER A 1 85 ? 1.650 -16.368 -7.155 1.00 78.56 85 SER A N 1
ATOM 662 C CA . SER A 1 85 ? 0.688 -16.701 -6.097 1.00 78.56 85 SER A CA 1
ATOM 663 C C . SER A 1 85 ? 1.362 -16.945 -4.752 1.00 78.56 85 SER A C 1
ATOM 665 O O . SER A 1 85 ? 0.780 -16.616 -3.725 1.00 78.56 85 SER A O 1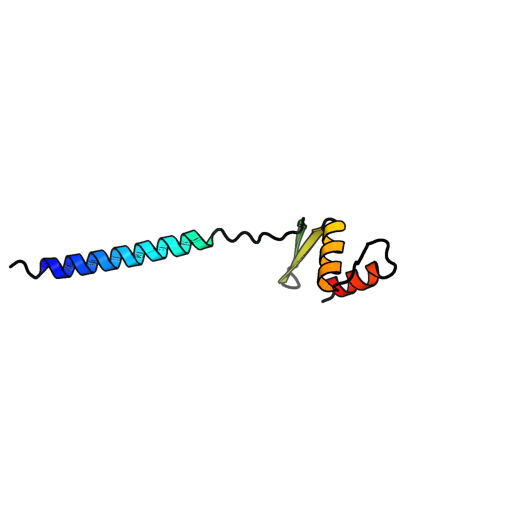
ATOM 667 N N . LYS A 1 86 ? 2.560 -17.536 -4.749 1.00 79.31 86 LYS A N 1
ATOM 668 C CA . LYS A 1 86 ? 3.289 -17.826 -3.513 1.00 79.31 86 LYS A CA 1
ATOM 669 C C . LYS A 1 86 ? 3.805 -16.532 -2.889 1.00 79.31 86 LYS A C 1
ATOM 671 O O . LYS A 1 86 ? 3.538 -16.260 -1.729 1.00 79.31 86 LYS A O 1
ATOM 676 N N . VAL A 1 87 ? 4.436 -15.698 -3.712 1.00 79.25 87 VAL A N 1
ATOM 677 C CA . VAL A 1 87 ? 4.975 -14.395 -3.311 1.00 79.25 87 VAL A CA 1
ATOM 678 C C . VAL A 1 87 ? 3.869 -13.441 -2.835 1.00 79.25 87 VAL A C 1
ATOM 680 O O . VAL A 1 87 ? 4.038 -12.739 -1.844 1.00 79.25 87 VAL A O 1
ATOM 683 N N . ALA A 1 88 ? 2.711 -13.440 -3.500 1.00 76.44 88 ALA A N 1
ATOM 684 C CA . ALA A 1 88 ? 1.576 -12.607 -3.110 1.00 76.44 88 ALA A CA 1
ATOM 685 C C . ALA A 1 88 ? 0.949 -13.033 -1.771 1.00 76.44 88 ALA A C 1
ATOM 687 O O . ALA A 1 88 ? 0.536 -12.170 -1.003 1.00 76.44 88 ALA A O 1
ATOM 688 N N . VAL A 1 89 ? 0.870 -14.339 -1.487 1.00 76.81 89 VAL A N 1
ATOM 689 C CA . VAL A 1 89 ? 0.374 -14.842 -0.193 1.00 76.81 89 VAL A CA 1
ATOM 690 C C . VAL A 1 89 ? 1.365 -14.518 0.920 1.00 76.81 89 VAL A C 1
ATOM 692 O O . VAL A 1 89 ? 0.958 -13.940 1.923 1.00 76.81 89 VAL A O 1
ATOM 695 N N . ASP A 1 90 ? 2.659 -14.773 0.702 1.00 79.44 90 ASP A N 1
ATOM 696 C CA . ASP A 1 90 ? 3.710 -14.437 1.668 1.00 79.44 90 ASP A CA 1
ATOM 697 C C . ASP A 1 90 ? 3.685 -12.934 2.025 1.00 79.44 90 ASP A C 1
ATOM 699 O O . ASP A 1 90 ? 3.895 -12.567 3.178 1.00 79.44 90 ASP A O 1
ATOM 703 N N . PHE A 1 91 ? 3.382 -12.053 1.064 1.00 72.69 91 PHE A N 1
ATOM 704 C CA . PHE A 1 91 ? 3.234 -10.613 1.308 1.00 72.69 91 PHE A CA 1
ATOM 705 C C . PHE A 1 91 ? 1.993 -10.235 2.132 1.00 72.69 91 PHE A C 1
ATOM 707 O O . PHE A 1 91 ? 2.029 -9.246 2.853 1.00 72.69 91 PHE A O 1
ATOM 714 N N . LEU A 1 92 ? 0.885 -10.968 2.004 1.00 69.38 92 LEU A N 1
ATOM 715 C CA . LEU A 1 92 ? -0.362 -10.659 2.718 1.00 69.38 92 LEU A CA 1
ATOM 716 C C . LEU A 1 92 ? -0.396 -11.226 4.143 1.00 69.38 92 LEU A C 1
ATOM 718 O O . LEU A 1 92 ? -1.185 -10.753 4.960 1.00 69.38 92 LEU A O 1
ATOM 722 N N . GLU A 1 93 ? 0.406 -12.254 4.423 1.00 72.12 93 GLU A N 1
ATOM 723 C CA . GLU A 1 93 ? 0.473 -12.921 5.729 1.00 72.12 93 GLU A CA 1
ATOM 724 C C . GLU A 1 93 ? 1.532 -12.329 6.682 1.00 72.12 93 GLU A C 1
ATOM 726 O O . GLU A 1 93 ? 1.509 -12.650 7.872 1.00 72.12 93 GLU A O 1
ATOM 731 N N . ASN A 1 94 ? 2.429 -11.468 6.184 1.00 56.53 94 ASN A N 1
ATOM 732 C CA . ASN A 1 94 ? 3.456 -10.755 6.964 1.00 56.53 94 ASN A CA 1
ATOM 733 C C . ASN A 1 94 ? 3.096 -9.281 7.189 1.00 56.53 94 ASN A C 1
ATOM 735 O O . ASN A 1 94 ? 3.454 -8.762 8.272 1.00 56.53 94 ASN A O 1
#

Secondary structure (DSSP, 8-state):
--SSHHHHHHHHHHHHHHHHHHHHHHHHGGG-----SS-EEEEEEEEETTTTEEEEEEEE-HHHHHHHHHHHHTS---TTSTTHHHHHHHHHH-

Foldseek 3Di:
DPVPVVVVVVVVVVVCVVVVVVVVVVVVVPPCPPPDVWPKDFPDWDQDPVVRDIDTDIDTDQVRLQVVLCVVVVHRQDPPDPCNVVSSVVVVVD

pLDDT: mean 71.62, std 12.35, range [51.97, 93.19]

Sequence (94 aa):
MLSDESSEIMGIANRICFFGGLLWIALGWVGAQASHPFHVCIGQMRHNAESGTWEVSLRMHPRDLELALSDLHKESVARESENFSKVAVDFLEN